Protein AF-A0A523SDP3-F1 (afdb_monomer_lite)

pLDDT: mean 92.81, std 4.6, range [71.25, 97.12]

Sequence (46 aa):
MTSVLLHTCCAPCSTYVVNCLQEQRLEVSAFWYNPNVHPFREHQRR

Structure (mmCIF, N/CA/C/O backbone):
data_AF-A0A523SDP3-F1
#
_entry.id   AF-A0A523SDP3-F1
#
loop_
_atom_site.group_PDB
_atom_site.id
_atom_site.type_symbol
_atom_site.label_atom_id
_atom_site.label_alt_id
_atom_site.label_comp_id
_atom_site.label_asym_id
_atom_site.label_entity_id
_atom_site.label_seq_id
_atom_site.pdbx_PDB_ins_code
_atom_site.Cartn_x
_atom_site.Cartn_y
_atom_site.Cartn_z
_atom_site.occupancy
_atom_site.B_iso_or_equiv
_atom_site.auth_seq_id
_atom_site.auth_comp_id
_atom_site.auth_asym_id
_atom_site.auth_atom_id
_atom_site.pdbx_PDB_model_num
ATOM 1 N N . MET A 1 1 ? -21.257 -8.371 5.850 1.00 71.25 1 MET A N 1
ATOM 2 C CA . MET A 1 1 ? -19.910 -7.781 5.976 1.00 71.25 1 MET A CA 1
ATOM 3 C C . MET A 1 1 ? -19.707 -6.909 4.752 1.00 71.25 1 MET A C 1
ATOM 5 O O . MET A 1 1 ? -20.077 -7.355 3.674 1.00 71.25 1 MET A O 1
ATOM 9 N N . THR A 1 2 ? -19.264 -5.663 4.905 1.00 90.88 2 THR A N 1
ATOM 10 C CA . THR A 1 2 ? -19.084 -4.757 3.760 1.00 90.88 2 THR A CA 1
ATOM 11 C C . THR A 1 2 ? -17.697 -4.978 3.168 1.00 90.88 2 THR A C 1
ATOM 13 O O . THR A 1 2 ? -16.706 -4.893 3.895 1.00 90.88 2 THR A O 1
ATOM 16 N N . SER A 1 3 ? -17.642 -5.272 1.869 1.00 94.88 3 SER A N 1
ATOM 17 C CA . SER A 1 3 ? -16.402 -5.499 1.126 1.00 94.88 3 SER A CA 1
ATOM 18 C C . SER A 1 3 ? -15.944 -4.230 0.409 1.00 94.88 3 SER A C 1
ATOM 20 O O . SER A 1 3 ? -16.743 -3.574 -0.263 1.00 94.88 3 SER A O 1
ATOM 22 N N . VAL A 1 4 ? -14.655 -3.915 0.502 1.00 96.75 4 VAL A N 1
ATOM 23 C CA . VAL A 1 4 ? -14.008 -2.762 -0.128 1.00 96.75 4 VAL A CA 1
ATOM 24 C C . VAL A 1 4 ? -12.902 -3.243 -1.061 1.00 96.75 4 VAL A C 1
ATOM 26 O O . VAL A 1 4 ? -12.033 -4.018 -0.661 1.00 96.75 4 VAL A O 1
ATOM 29 N N . LEU A 1 5 ? -12.907 -2.738 -2.296 1.00 96.56 5 LEU A N 1
ATOM 30 C CA . LEU A 1 5 ?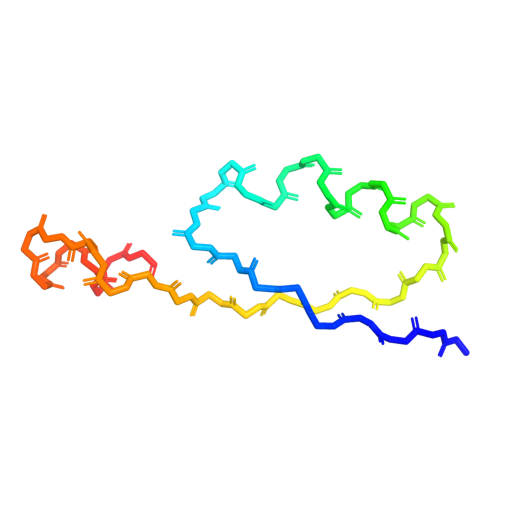 -11.788 -2.870 -3.225 1.00 96.56 5 LEU A CA 1
ATOM 31 C C . LEU A 1 5 ? -10.941 -1.593 -3.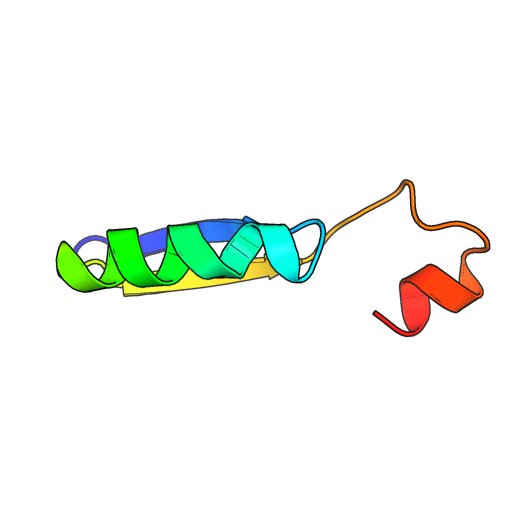174 1.00 96.56 5 LEU A C 1
ATOM 33 O O . LEU A 1 5 ? -11.394 -0.523 -3.578 1.00 96.56 5 LEU A O 1
ATOM 37 N N . LEU A 1 6 ? -9.716 -1.706 -2.670 1.00 95.12 6 LEU A N 1
ATOM 38 C CA . LEU A 1 6 ? -8.773 -0.607 -2.509 1.00 95.12 6 LEU A CA 1
ATOM 39 C C . LEU A 1 6 ? -7.793 -0.569 -3.683 1.00 95.12 6 LEU A C 1
ATOM 41 O O . LEU A 1 6 ? -7.020 -1.502 -3.881 1.00 95.12 6 LEU A O 1
ATOM 45 N N . HIS A 1 7 ? -7.780 0.527 -4.436 1.00 94.81 7 HIS A N 1
ATOM 46 C CA . HIS A 1 7 ? -6.731 0.765 -5.421 1.00 94.81 7 HIS A CA 1
ATOM 47 C C . HIS A 1 7 ? -5.410 1.143 -4.735 1.00 94.81 7 HIS A C 1
ATOM 49 O O . HIS A 1 7 ? -5.361 2.082 -3.941 1.00 94.81 7 HIS A O 1
ATOM 55 N N . THR A 1 8 ? -4.331 0.456 -5.101 1.00 94.81 8 THR A N 1
ATOM 56 C CA . THR A 1 8 ? -2.997 0.627 -4.522 1.00 94.81 8 THR A CA 1
ATOM 57 C C . THR A 1 8 ? -1.986 0.873 -5.638 1.00 94.81 8 THR A C 1
ATOM 59 O O . THR A 1 8 ? -1.530 -0.063 -6.286 1.00 94.81 8 THR A O 1
ATOM 62 N N . CYS A 1 9 ? -1.586 2.124 -5.872 1.00 92.12 9 CYS A N 1
ATOM 63 C CA . CYS A 1 9 ? -0.565 2.432 -6.883 1.00 92.12 9 CYS A CA 1
ATOM 64 C C . CYS A 1 9 ? 0.882 2.293 -6.357 1.00 92.12 9 CYS A C 1
ATOM 66 O O . CYS A 1 9 ? 1.843 2.328 -7.128 1.00 92.12 9 CYS A O 1
ATOM 68 N N . CYS A 1 10 ? 1.065 2.134 -5.043 1.00 87.38 10 CYS A N 1
ATOM 69 C CA . CYS A 1 10 ? 2.365 2.098 -4.376 1.00 87.38 10 CYS A CA 1
ATOM 70 C C . CYS A 1 10 ? 2.283 1.384 -3.015 1.00 87.38 10 CYS A C 1
ATOM 72 O O . CYS A 1 10 ? 1.226 1.401 -2.393 1.00 87.38 10 CYS A O 1
ATOM 74 N N . ALA A 1 11 ? 3.380 0.814 -2.497 1.00 83.12 11 ALA A N 1
ATOM 75 C CA . ALA A 1 11 ? 3.363 0.173 -1.171 1.00 83.12 11 ALA A CA 1
ATOM 76 C C . ALA A 1 11 ? 2.889 1.113 -0.031 1.00 83.12 11 ALA A C 1
ATOM 78 O O . ALA A 1 11 ? 2.060 0.687 0.772 1.00 83.12 11 ALA A O 1
ATOM 79 N N . PRO A 1 12 ? 3.298 2.401 0.026 1.00 85.81 12 PRO A N 1
ATOM 80 C CA . PRO A 1 12 ? 2.768 3.354 1.011 1.00 85.81 12 PRO A CA 1
ATOM 81 C C . PRO A 1 12 ? 1.263 3.634 0.899 1.00 85.81 12 PRO A C 1
ATOM 83 O O . PRO A 1 12 ? 0.639 4.043 1.870 1.00 85.81 12 PRO A O 1
ATOM 86 N N . CYS A 1 13 ? 0.667 3.422 -0.273 1.00 85.19 13 CYS A N 1
ATOM 87 C CA . CYS A 1 13 ? -0.730 3.747 -0.533 1.00 85.19 13 CYS A CA 1
ATOM 88 C C . CYS A 1 13 ? -1.688 2.833 0.259 1.00 85.19 13 CYS A C 1
ATOM 90 O O . CYS A 1 13 ? -2.822 3.217 0.535 1.00 85.19 13 CYS A O 1
ATOM 92 N N . SER A 1 14 ? -1.228 1.644 0.668 1.00 90.38 14 SER A N 1
ATOM 93 C CA . SER A 1 14 ? -2.017 0.681 1.444 1.00 90.38 14 SER A CA 1
ATOM 94 C C . SER A 1 14 ? -1.680 0.635 2.938 1.00 90.38 14 SER A C 1
ATOM 96 O O . SER A 1 14 ? -2.466 0.075 3.694 1.00 90.38 14 SER A O 1
ATOM 98 N N . THR A 1 15 ? -0.557 1.199 3.399 1.00 89.31 15 THR A N 1
ATOM 99 C CA . THR A 1 15 ? -0.069 0.975 4.779 1.00 89.31 15 THR A CA 1
ATOM 100 C C . THR A 1 15 ? -1.015 1.505 5.853 1.00 89.31 15 THR A C 1
ATOM 102 O O . THR A 1 15 ? -1.354 0.778 6.779 1.00 89.31 15 THR A O 1
ATOM 105 N N . TYR A 1 16 ? -1.461 2.755 5.738 1.00 93.62 16 TYR A N 1
ATOM 106 C CA . TYR A 1 16 ? -2.399 3.342 6.700 1.00 93.62 16 TYR A CA 1
ATOM 107 C C . TYR A 1 16 ? -3.851 2.947 6.404 1.00 93.62 16 TYR A C 1
ATOM 109 O O . TYR A 1 16 ? -4.615 2.614 7.310 1.00 93.62 16 TYR A O 1
ATOM 117 N N . VAL A 1 17 ? -4.228 2.955 5.123 1.00 94.06 17 VAL A N 1
ATOM 118 C CA . VAL A 1 17 ? -5.623 2.791 4.692 1.00 94.06 17 VAL A CA 1
ATOM 119 C C . VAL A 1 17 ? -6.152 1.395 5.014 1.00 94.06 17 VAL A C 1
ATOM 121 O O . VAL A 1 17 ? -7.270 1.278 5.508 1.00 94.06 17 VAL A O 1
ATOM 124 N N . VAL A 1 18 ? -5.359 0.340 4.793 1.00 94.94 18 VAL A N 1
ATOM 125 C CA . VAL A 1 18 ? -5.790 -1.035 5.097 1.00 94.94 18 VAL A CA 1
ATOM 126 C C . VAL A 1 18 ? -6.074 -1.196 6.589 1.00 94.94 18 VAL A C 1
ATOM 128 O O . VAL A 1 18 ? -7.138 -1.699 6.939 1.00 94.94 18 VAL A O 1
ATOM 131 N N . ASN A 1 19 ? -5.186 -0.699 7.457 1.00 94.75 19 ASN A N 1
ATOM 132 C CA . ASN A 1 19 ? -5.374 -0.775 8.908 1.00 94.75 19 ASN A CA 1
ATOM 133 C C . ASN A 1 19 ? -6.648 -0.038 9.343 1.00 94.75 19 ASN A C 1
ATOM 135 O O . ASN A 1 19 ? -7.483 -0.607 10.039 1.00 94.75 19 ASN A O 1
ATOM 139 N N . CYS A 1 20 ? -6.845 1.190 8.855 1.00 95.62 20 CYS A N 1
ATOM 140 C CA . CYS A 1 20 ? -8.028 1.994 9.167 1.00 95.62 20 CYS A CA 1
ATOM 141 C C . CYS A 1 20 ? -9.343 1.300 8.756 1.00 95.62 20 CYS A C 1
ATOM 143 O O . CYS A 1 20 ? -10.327 1.321 9.495 1.00 95.62 20 CYS A O 1
ATOM 145 N N . LEU A 1 21 ? -9.372 0.661 7.583 1.00 95.38 21 LEU A N 1
ATOM 146 C CA . LEU A 1 21 ? -10.551 -0.064 7.098 1.00 95.38 21 LEU A CA 1
ATOM 147 C C . LEU A 1 21 ? -10.788 -1.370 7.879 1.00 95.38 21 LEU A C 1
ATOM 149 O O . LEU A 1 21 ? -11.934 -1.727 8.160 1.00 95.38 21 LEU A O 1
ATOM 153 N N . GLN A 1 22 ? -9.721 -2.068 8.270 1.00 94.25 22 GLN A N 1
ATOM 154 C CA . GLN A 1 22 ? -9.808 -3.279 9.089 1.00 94.25 22 GLN A CA 1
ATOM 155 C C . GLN A 1 22 ? -10.291 -2.986 10.516 1.00 94.25 22 GLN A C 1
ATOM 157 O O . GLN A 1 22 ? -11.103 -3.746 11.044 1.00 94.25 22 GLN A O 1
ATOM 162 N N . GLU A 1 23 ? -9.878 -1.867 11.123 1.00 97.00 23 GLU A N 1
ATOM 163 C CA . GLU A 1 23 ? -10.394 -1.392 12.420 1.00 97.00 23 GLU A CA 1
ATOM 164 C C . GLU A 1 23 ? -11.914 -1.162 12.385 1.00 97.00 23 GLU A C 1
ATOM 166 O O . GLU A 1 23 ? -12.620 -1.429 13.360 1.00 97.00 23 GLU A O 1
ATOM 171 N N . GLN A 1 24 ? -12.443 -0.760 11.225 1.00 96.38 24 GLN A N 1
ATOM 172 C CA . GLN A 1 24 ? -13.880 -0.620 10.966 1.00 96.38 24 GLN A CA 1
ATOM 173 C C . GLN A 1 24 ? -14.583 -1.953 10.650 1.00 96.38 24 GLN A C 1
ATOM 175 O O . GLN A 1 24 ? -15.778 -1.966 10.353 1.00 96.38 24 GLN A O 1
ATOM 180 N N . ARG A 1 25 ? -13.872 -3.086 10.742 1.00 96.56 25 ARG A N 1
ATOM 181 C CA . 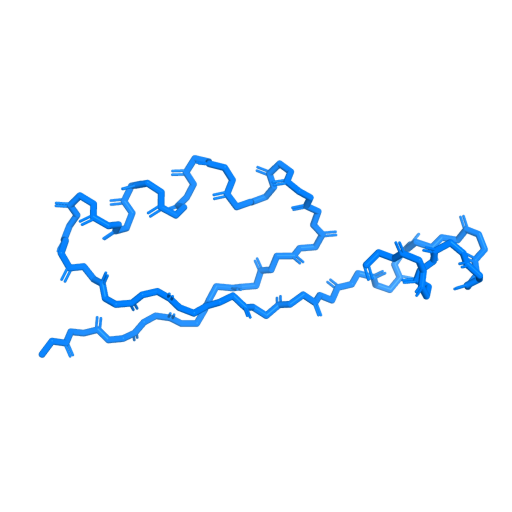ARG A 1 25 ? -14.364 -4.446 10.457 1.00 96.56 25 ARG A CA 1
ATOM 182 C C . ARG A 1 25 ? -14.843 -4.637 9.013 1.00 96.56 25 ARG A C 1
ATOM 184 O O . ARG A 1 25 ? -15.768 -5.414 8.758 1.00 96.56 25 ARG A O 1
ATOM 191 N N . LEU A 1 26 ? -14.216 -3.930 8.073 1.00 97.12 26 LEU A N 1
ATOM 192 C CA . LEU A 1 26 ? -14.453 -4.090 6.640 1.00 97.12 26 LEU A CA 1
ATOM 193 C C . LEU A 1 26 ? -13.581 -5.214 6.075 1.00 97.12 26 LEU A C 1
ATOM 195 O O . LEU A 1 26 ? -12.441 -5.413 6.495 1.00 97.12 26 LEU A O 1
ATOM 199 N N . GLU A 1 27 ? -14.114 -5.933 5.093 1.00 97.06 27 GLU A N 1
ATOM 200 C CA . GLU A 1 27 ? -13.330 -6.872 4.296 1.00 97.06 27 GLU A CA 1
ATOM 201 C C . GLU A 1 27 ? -12.625 -6.089 3.184 1.00 97.06 27 GLU A C 1
ATOM 203 O O . GLU A 1 27 ? -13.283 -5.417 2.392 1.00 97.06 27 GLU A O 1
ATOM 208 N N . VAL A 1 28 ? -11.294 -6.140 3.126 1.00 95.56 28 VAL A N 1
ATOM 209 C CA . VAL A 1 28 ? -10.505 -5.310 2.205 1.00 95.56 28 VAL A CA 1
ATOM 210 C C . VAL A 1 28 ? -9.745 -6.190 1.223 1.00 95.56 28 VAL A C 1
ATOM 212 O O . VAL A 1 28 ? -8.944 -7.029 1.624 1.00 95.56 28 VAL A O 1
ATOM 215 N N . SER A 1 29 ? -9.957 -5.951 -0.068 1.00 95.75 29 SER A N 1
ATOM 216 C CA . SER A 1 29 ? -9.143 -6.487 -1.163 1.00 95.75 29 SER A CA 1
ATOM 217 C C . SER A 1 29 ? -8.347 -5.360 -1.812 1.00 95.75 29 SER A C 1
ATOM 219 O O . SER A 1 29 ? -8.859 -4.253 -1.951 1.00 95.75 29 SER A O 1
ATOM 221 N N . ALA A 1 30 ? -7.111 -5.623 -2.234 1.00 94.25 30 ALA A N 1
ATOM 222 C CA . ALA A 1 30 ? -6.277 -4.633 -2.911 1.00 94.25 30 ALA A CA 1
ATOM 223 C C . ALA A 1 30 ? -6.212 -4.889 -4.425 1.00 94.25 30 ALA A C 1
ATOM 225 O O . ALA A 1 30 ? -6.073 -6.026 -4.868 1.00 94.25 30 ALA A O 1
ATOM 226 N N . PHE A 1 31 ? -6.258 -3.816 -5.210 1.00 94.69 31 PHE A N 1
ATOM 227 C CA . PHE A 1 31 ? -6.025 -3.809 -6.649 1.00 94.69 31 PHE A CA 1
ATOM 228 C C . PHE A 1 31 ? -4.800 -2.949 -6.956 1.00 94.69 31 PHE A C 1
ATOM 230 O O . PHE A 1 31 ? -4.841 -1.724 -6.818 1.00 94.69 31 PHE A O 1
ATOM 237 N N . TRP A 1 32 ? -3.707 -3.586 -7.371 1.00 93.62 32 TRP A N 1
ATOM 238 C CA . TRP A 1 32 ? -2.490 -2.875 -7.739 1.00 93.62 32 TRP A CA 1
ATOM 239 C C . TRP A 1 32 ? -2.518 -2.427 -9.203 1.00 93.62 32 TRP A C 1
ATOM 241 O O . TRP A 1 32 ? -2.750 -3.238 -10.098 1.00 93.62 32 TRP A O 1
ATOM 251 N N . TYR A 1 33 ? -2.269 -1.136 -9.441 1.00 92.94 33 TYR A N 1
ATOM 252 C CA . TYR A 1 33 ? -2.091 -0.575 -10.783 1.00 92.94 33 TYR A CA 1
ATOM 253 C C . TYR A 1 33 ? -1.397 0.791 -10.702 1.00 92.94 33 TYR A C 1
ATOM 255 O O . TYR A 1 33 ? -1.867 1.682 -9.998 1.00 92.94 33 TYR A O 1
ATOM 263 N N . ASN A 1 34 ? -0.285 0.988 -11.414 1.00 94.38 34 ASN A N 1
ATOM 264 C CA . ASN A 1 34 ? 0.379 2.291 -11.478 1.00 94.38 34 ASN A CA 1
ATOM 265 C C . ASN A 1 34 ? 1.043 2.524 -12.842 1.00 94.38 34 ASN A C 1
ATOM 267 O O . ASN A 1 34 ? 2.225 2.222 -12.998 1.00 94.38 34 ASN A O 1
ATOM 271 N N . PRO A 1 35 ? 0.339 3.134 -13.811 1.00 92.31 35 PRO A N 1
ATOM 272 C CA . PRO A 1 35 ? 0.857 3.307 -15.167 1.00 92.31 35 PRO A CA 1
ATOM 273 C C . PRO A 1 35 ? 2.053 4.268 -15.249 1.00 92.31 35 PRO A C 1
ATOM 275 O O . PRO A 1 35 ? 2.710 4.319 -16.283 1.00 92.31 35 PRO A O 1
ATOM 278 N N . ASN A 1 36 ? 2.351 5.008 -14.174 1.00 93.88 36 ASN A N 1
ATOM 279 C CA . ASN A 1 36 ? 3.450 5.973 -14.129 1.00 93.88 36 ASN A CA 1
ATOM 280 C C . ASN A 1 36 ? 4.801 5.331 -13.774 1.00 93.88 36 ASN A C 1
ATOM 282 O O . ASN A 1 36 ? 5.824 6.018 -13.771 1.00 93.88 36 ASN A O 1
ATOM 286 N N . VAL A 1 37 ? 4.835 4.037 -13.432 1.00 94.06 37 VAL A N 1
ATOM 287 C CA . VAL A 1 37 ? 6.098 3.344 -13.160 1.00 94.06 37 VAL A CA 1
ATOM 288 C C . VAL A 1 37 ? 6.850 3.134 -14.473 1.00 94.06 37 VAL A C 1
ATOM 290 O O . VAL A 1 37 ? 6.484 2.302 -15.304 1.00 94.06 37 VAL A O 1
ATOM 293 N N . HIS A 1 38 ? 7.941 3.880 -14.635 1.00 93.56 38 HIS A N 1
ATOM 294 C CA . HIS A 1 38 ? 8.827 3.799 -15.788 1.00 93.56 38 HIS A CA 1
ATOM 295 C C . HIS A 1 38 ? 10.261 3.453 -15.365 1.00 93.56 38 HIS A C 1
ATOM 297 O O . HIS A 1 38 ? 10.724 3.924 -14.326 1.00 93.56 38 HIS A O 1
ATOM 303 N N . PRO A 1 39 ? 10.996 2.670 -16.175 1.00 95.50 39 PRO A N 1
ATOM 304 C CA . PRO A 1 39 ? 10.560 2.014 -17.414 1.00 95.50 39 PRO A CA 1
ATOM 305 C C . PRO A 1 39 ? 9.576 0.861 -17.145 1.00 95.50 39 PRO A C 1
ATOM 307 O O . PRO A 1 39 ? 9.491 0.366 -16.029 1.00 95.50 39 PRO A O 1
ATOM 310 N N . PHE A 1 40 ? 8.875 0.370 -18.173 1.00 93.69 40 PHE A N 1
ATOM 311 C CA . PHE A 1 40 ? 7.882 -0.712 -18.026 1.00 93.69 40 PHE A CA 1
ATOM 312 C C . PHE A 1 40 ? 8.427 -1.969 -17.318 1.00 93.69 40 PHE A C 1
ATOM 314 O O . PHE A 1 40 ? 7.706 -2.636 -16.585 1.00 93.69 40 PHE A O 1
ATOM 321 N N . ARG A 1 41 ? 9.726 -2.266 -17.455 1.00 96.00 41 ARG A N 1
ATOM 322 C CA . ARG A 1 41 ? 10.367 -3.369 -16.716 1.00 96.00 41 ARG A CA 1
ATOM 323 C C . ARG A 1 41 ? 10.290 -3.203 -15.200 1.00 96.00 41 ARG A C 1
ATOM 325 O O . ARG A 1 41 ? 10.200 -4.200 -14.500 1.00 96.00 41 ARG A O 1
ATOM 332 N N . GLU A 1 42 ? 10.347 -1.975 -14.696 1.00 93.69 42 GLU A N 1
ATOM 333 C CA . GLU A 1 42 ? 10.157 -1.696 -13.274 1.00 93.69 42 GLU A CA 1
ATOM 334 C C . GLU A 1 42 ? 8.695 -1.918 -12.878 1.00 93.69 42 GLU A C 1
ATOM 336 O O . GLU A 1 42 ? 8.446 -2.566 -11.870 1.00 93.69 42 GLU A O 1
ATOM 341 N N . HIS A 1 43 ? 7.734 -1.496 -13.709 1.00 93.06 43 HIS A N 1
ATOM 342 C CA . HIS A 1 43 ? 6.308 -1.771 -13.492 1.00 93.06 43 HIS A CA 1
ATOM 343 C C . HIS A 1 43 ? 6.043 -3.275 -13.363 1.00 93.06 43 HIS A C 1
ATOM 345 O O . HIS A 1 43 ? 5.306 -3.700 -12.489 1.00 93.06 43 HIS A O 1
ATOM 351 N N . GLN A 1 44 ? 6.667 -4.107 -14.196 1.00 91.00 44 GLN A N 1
ATOM 352 C CA . GLN A 1 44 ? 6.494 -5.563 -14.132 1.00 91.00 44 GLN A CA 1
ATOM 353 C C . GLN A 1 44 ? 7.098 -6.220 -12.879 1.00 91.00 44 GLN A C 1
ATOM 355 O O . GLN A 1 44 ? 6.791 -7.373 -12.595 1.00 91.00 44 GLN A O 1
ATOM 360 N N . ARG A 1 45 ? 7.989 -5.529 -12.159 1.00 90.06 45 ARG A N 1
ATOM 361 C CA . ARG A 1 45 ? 8.634 -6.027 -10.929 1.00 90.06 45 ARG A CA 1
ATOM 362 C C . ARG A 1 45 ? 7.905 -5.589 -9.658 1.00 90.06 45 ARG A C 1
ATOM 364 O O . ARG A 1 45 ? 8.430 -5.808 -8.562 1.00 90.06 45 ARG A O 1
ATOM 371 N N . ARG A 1 46 ? 6.780 -4.898 -9.802 1.00 86.25 46 ARG A N 1
ATOM 372 C CA . ARG A 1 46 ? 5.989 -4.340 -8.709 1.00 86.25 46 ARG A CA 1
ATOM 373 C C . ARG A 1 46 ? 4.677 -5.089 -8.565 1.00 86.25 46 ARG A C 1
ATOM 375 O O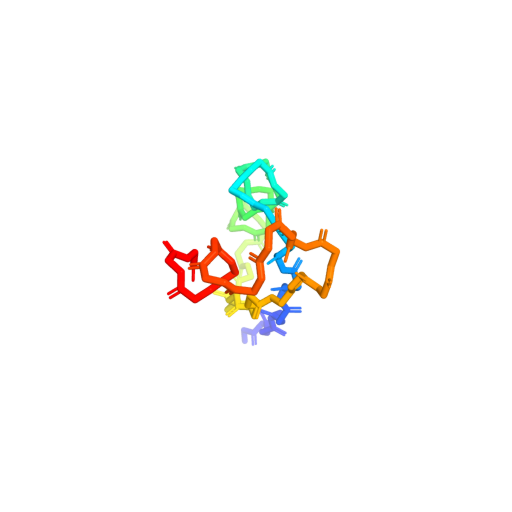 . ARG A 1 46 ? 4.207 -5.648 -9.578 1.00 86.25 46 ARG A O 1
#

Radius of gyration: 12.64 Å; chains: 1; bounding box: 30×14×30 Å

Foldseek 3Di:
DAEDEAEDADPVSCPVVVVVCVVVVYHYDYDYDHPPDPPVVRVVVD

Secondary structure (DSSP, 8-state):
--EEEEEESSHHHHHHHHHHHHHTT-EEEEEE--TT-SSHHHHTT-

=== Feature glossary ===
Legend for the data blocks above and below:

— What the protein is —

Sequence gives the chain of amino acids in standard one-letter code (A=alanine, C=cysteine, …, Y=tyrosine), read N→C. It is the only feature that is directly encoded by the gene; all structural features are derived from the folded form of this sequence.

The annotation block draws on four external resources. InterPro: which protein families and domains the sequence belongs to. GO: standardized terms for what the protein does, what process it participates in, and where in the cell it acts. CATH: which structural fold it has in the CATH hierarchy. Organism: the species of origin.

— Where its atoms are —

Atomic coordinates in PDBx/mmCIF format — the same representation the Protein Data Bank distributes. Each line of the _atom_site loop places one backbone atom in Cartesian space (units: ångströms, origin: arbitrary).

Six rendered views show the 3D structure from the faces of a cube — i.e. along ±x, ±y, ±z. Rendering representation is drawn randomly per protein from cartoon (secondary-structure ribbons), sticks (backbone bonds), or molecular surface; coloring is either N→C rainbow (blue at the N-terminus through red at the C-terminus) or one color per chain.

— Local backbone conformation —

DSSP 8-state secondary structure assigns each residue one of H (α-helix), G (3₁₀-helix), I (π-helix), E (extended β-strand), B (isolated β-bridge), T (hydrogen-bonded turn), S (bend), or '-' (coil). The assignment is computed from backbone hydrogen-bond geometry via the Kabsch–Sander algorithm.

P-SEA three-state annotation labels each residue as helix, strand, or coil based purely on the geometry of the Cα trace. It serves as a fallback when the full backbone (and thus DSSP) is unavailable.

φ (phi) and ψ (psi) are the two rotatable backbone dihedrals per residue: φ is the C(i-1)–N–Cα–C torsion, ψ is the N–Cα–C–N(i+1) torsion, both in degrees on (−180°, 180°]. α-helical residues cluster near (−60°, −45°); β-strand residues near (−120°, +130°). A Ramachandran plot is simply a scatter of (φ, ψ) for every residue.

— Global shape and packing —

Radius of gyration (Rg) is the root-mean-square distance of Cα atoms from their centroid — a single number for overall size and compactness. A globular domain of N residues has Rg ≈ 2.2·N^0.38 Å; an extended or disordered chain has a much larger Rg. The Cα contact count is the number of residue pairs whose Cα atoms are within 8 Å and are more than four positions apart in sequence — a standard proxy for tertiary packing density. The bounding box is the smallest axis-aligned box enclosing all Cα atoms.

Accessible surface area quantifies burial.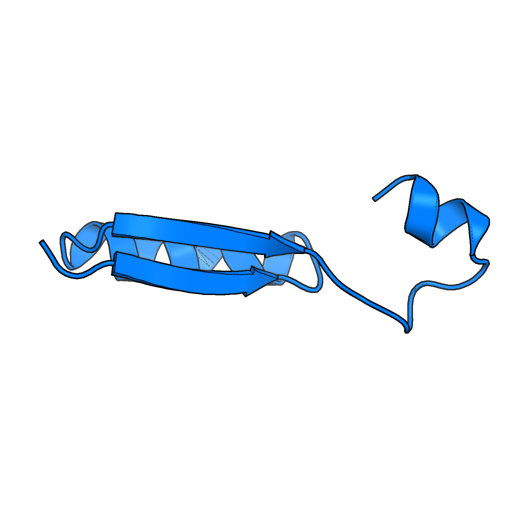 A residue with SASA near zero is packed into the hydrophobic core; one with SASA >100 Å² sits on the surface. Computed here via the Shrake–Rupley numerical algorithm with a 1.4 Å probe.

The contact map is a binary N×N matrix image: pixel (i, j) is dark where Cα_i and Cα_j are within 8 Å and |i−j|>4. Because the |i−j|>4 filter removes local helical contacts, off-diagonal stripes parallel to the main diagonal indicate parallel β-sheets; stripes perpendicular to it indicate antiparallel β-sheets. The Ramachandran plot scatters every residue's (φ, ψ) pair against the sterically allowed regions. The PAE heatmap renders the predicted-aligned-error matrix.

— Structural neighborhood —

A 3Di character summarizes, for each residue, the relative orientation of the Cα frame of its nearest spatial neighbor. Because it encodes fold topology rather than chemistry, 3Di alignments detect remote structural similarity that sequence alignment misses.

Structural nearest neighbors (via Foldseek easy-search vs the PDB). Reported per hit: target PDB id, E-value, and alignment TM-score. A TM-score above ~0.5 is the conventional threshold for 'same fold'.

— Confidence and disorder —

For AlphaFold models, the B-factor field carries pLDDT — the model's own estimate of local accuracy on a 0–100 scale. Regions with pLDDT<50 should be treated as essentially unmodeled; they often correspond to intrinsically disordered segments.

B-factor (Debye–Waller factor) reflects atomic displacement in the crystal lattice. It is an experimental observable (units Å²), not a prediction; low values mean the atom is pinned down, high values mean it moves or is heterogeneous across the crystal.

Predicted Aligned Error (PAE) is an AlphaF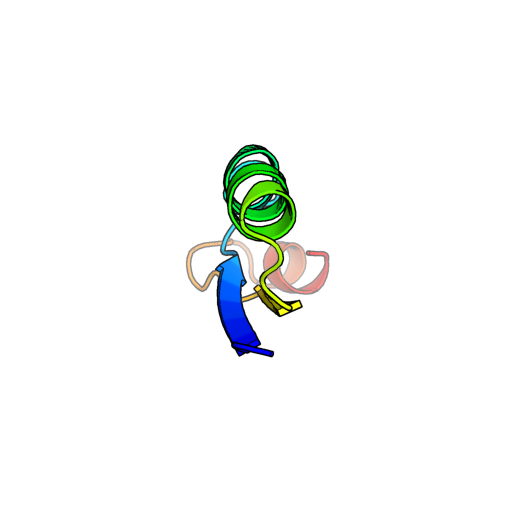old confidence matrix: entry (i, j) is the expected error in the position of residue j, in ångströms, when the prediction is superimposed on the true structure at residue i. Low PAE within a block of residues means that block is internally rigid and well-predicted; high PAE between two blocks means their relative placement is uncertain even if each block individually is confident.